Protein AF-A0A9D4KMF0-F1 (afdb_monomer_lite)

Sequence (63 aa):
MKSIWEAQERHIACIQDPPGISLYTRTGSTKKGGIDLPNFRCARGSTSLESFHLHLNRFIPSN

Radius of gyration: 15.85 Å; chains: 1; bounding box: 28×29×40 Å

pLDDT: mean 76.09, std 14.84, range [45.22, 97.19]

Foldseek 3Di:
DVVVCVVCVVCPVVVDDDPPDDQWDFPAWDDDPNDTGTDTDGNVDDPPVVVVVVCVVVNDPDD

Organism: Dreissena polymorpha (NCBI:txid45954)

Structure (mmCIF, N/CA/C/O backbone):
data_AF-A0A9D4KMF0-F1
#
_entry.id   AF-A0A9D4KMF0-F1
#
loop_
_atom_site.group_PDB
_atom_site.id
_atom_site.type_symbol
_atom_site.label_atom_id
_atom_site.label_alt_id
_atom_site.label_comp_id
_atom_site.label_asym_id
_atom_site.label_entity_id
_atom_site.label_seq_id
_atom_site.pdbx_PDB_ins_code
_atom_site.Cartn_x
_atom_site.Cartn_y
_atom_site.Cartn_z
_atom_site.occupancy
_atom_site.B_iso_or_equiv
_atom_site.auth_seq_id
_atom_site.auth_comp_id
_atom_site.auth_asym_id
_atom_site.auth_atom_id
_atom_site.pdbx_PDB_model_num
ATOM 1 N N . MET A 1 1 ? 9.159 13.626 -18.997 1.00 58.53 1 MET A N 1
ATOM 2 C CA . MET A 1 1 ? 7.953 12.839 -18.651 1.00 58.53 1 MET A CA 1
ATOM 3 C C . MET A 1 1 ? 7.953 11.461 -19.309 1.00 58.53 1 MET A C 1
ATOM 5 O O . MET A 1 1 ? 7.930 10.506 -18.550 1.00 58.53 1 MET A O 1
ATOM 9 N N . LYS A 1 2 ? 8.085 11.324 -20.644 1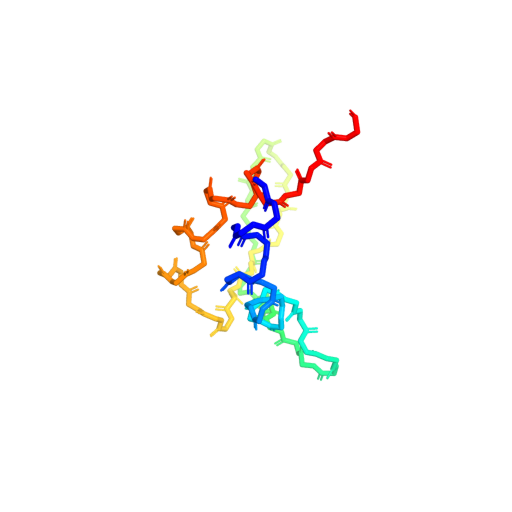.00 66.31 2 LYS A N 1
ATOM 10 C CA . LYS A 1 2 ? 8.190 10.007 -21.326 1.00 66.31 2 LYS A CA 1
ATOM 11 C C . LYS A 1 2 ? 9.220 9.049 -20.702 1.00 66.31 2 LYS A C 1
ATOM 13 O O . LYS A 1 2 ? 8.836 7.986 -20.246 1.00 66.31 2 LYS A O 1
ATOM 18 N N . SER A 1 3 ? 10.467 9.493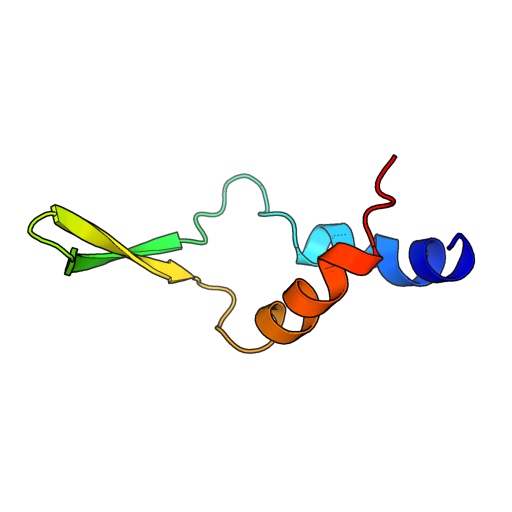 -20.537 1.00 73.31 3 SER A N 1
ATOM 19 C CA . SER A 1 3 ? 11.544 8.658 -19.976 1.00 73.31 3 SER A CA 1
ATOM 20 C C . SER A 1 3 ? 11.307 8.189 -18.535 1.00 73.31 3 SER A C 1
ATOM 22 O O . SER A 1 3 ? 11.769 7.124 -18.139 1.00 73.31 3 SER A O 1
ATOM 24 N N . ILE A 1 4 ? 10.590 8.985 -17.737 1.00 72.38 4 ILE A N 1
ATOM 25 C CA . ILE A 1 4 ? 10.233 8.625 -16.361 1.00 72.38 4 ILE A CA 1
ATOM 26 C C . ILE A 1 4 ? 9.110 7.589 -16.384 1.00 72.38 4 ILE A C 1
ATOM 28 O O . ILE A 1 4 ? 9.185 6.610 -15.653 1.00 72.38 4 ILE A O 1
ATOM 32 N N . TRP A 1 5 ? 8.101 7.780 -17.236 1.00 74.38 5 TRP A N 1
ATOM 33 C CA . TRP A 1 5 ? 7.013 6.821 -17.401 1.00 74.38 5 TRP A CA 1
ATOM 34 C C . TRP A 1 5 ? 7.527 5.456 -17.875 1.00 74.38 5 TRP A C 1
ATOM 36 O O . TRP A 1 5 ? 7.269 4.461 -17.208 1.00 74.38 5 TRP A O 1
ATOM 46 N N . GLU A 1 6 ? 8.354 5.419 -18.923 1.00 80.31 6 GLU A N 1
ATOM 47 C CA . GLU A 1 6 ? 8.943 4.181 -19.465 1.00 80.31 6 GLU A CA 1
ATOM 48 C C . GLU A 1 6 ? 9.753 3.406 -18.411 1.00 80.31 6 GLU A C 1
ATOM 50 O O . GLU A 1 6 ? 9.745 2.177 -18.360 1.00 80.31 6 GLU A O 1
ATOM 55 N N . ALA A 1 7 ? 10.439 4.115 -17.510 1.00 78.50 7 ALA A N 1
ATOM 56 C CA . ALA A 1 7 ? 11.203 3.482 -16.440 1.00 78.50 7 ALA A CA 1
ATOM 57 C C . ALA A 1 7 ? 10.326 2.933 -15.299 1.00 78.50 7 ALA A C 1
ATOM 59 O O . ALA A 1 7 ? 10.776 2.040 -14.570 1.00 78.50 7 ALA A O 1
ATOM 60 N N . GLN A 1 8 ? 9.121 3.480 -15.111 1.00 75.06 8 GLN A N 1
ATOM 61 C CA . GLN A 1 8 ? 8.315 3.313 -13.896 1.00 75.06 8 GLN A CA 1
ATOM 62 C C . GLN A 1 8 ? 6.994 2.576 -14.134 1.00 75.06 8 GLN A C 1
ATOM 64 O O . GLN A 1 8 ? 6.438 2.030 -13.184 1.00 75.06 8 GLN A O 1
ATOM 69 N N . GLU A 1 9 ? 6.525 2.461 -15.379 1.00 80.38 9 GLU A N 1
ATOM 70 C CA . GLU A 1 9 ? 5.282 1.759 -15.730 1.00 80.38 9 GLU A CA 1
ATOM 71 C C . GLU A 1 9 ? 5.262 0.296 -15.255 1.00 80.38 9 GLU A C 1
ATOM 73 O O . GLU A 1 9 ? 4.240 -0.200 -14.785 1.00 80.38 9 GLU A O 1
ATOM 78 N N . ARG A 1 10 ? 6.420 -0.377 -15.239 1.00 80.31 10 ARG A N 1
ATOM 79 C CA . ARG A 1 10 ? 6.579 -1.741 -14.699 1.00 80.31 10 ARG A CA 1
ATOM 80 C C . ARG A 1 10 ? 6.177 -1.876 -13.227 1.00 80.31 10 ARG A C 1
ATOM 82 O O . ARG A 1 10 ? 5.854 -2.973 -12.782 1.00 80.31 10 ARG A O 1
ATOM 89 N N . HIS A 1 11 ? 6.190 -0.781 -12.467 1.00 77.56 11 HIS A N 1
ATOM 90 C CA . HIS A 1 11 ? 5.804 -0.767 -11.058 1.00 77.56 11 HIS A CA 1
ATOM 91 C C . HIS A 1 11 ? 4.304 -0.539 -10.847 1.00 77.56 11 HIS A C 1
ATOM 93 O O . HIS A 1 11 ? 3.849 -0.637 -9.711 1.00 77.56 11 HIS A O 1
ATOM 99 N N . ILE A 1 12 ? 3.508 -0.322 -11.904 1.00 76.06 12 ILE A N 1
ATOM 100 C CA . ILE A 1 12 ? 2.045 -0.200 -11.795 1.00 76.06 12 ILE A CA 1
ATOM 101 C C . ILE A 1 12 ? 1.448 -1.419 -11.084 1.00 76.06 12 ILE A C 1
ATOM 103 O O . ILE A 1 12 ? 0.675 -1.272 -10.138 1.00 76.06 12 ILE A O 1
ATOM 107 N N . ALA A 1 13 ? 1.884 -2.624 -11.457 1.00 73.94 13 ALA A N 1
ATOM 108 C CA . ALA A 1 13 ? 1.456 -3.865 -10.814 1.00 73.94 13 ALA A CA 1
ATOM 109 C C . ALA A 1 13 ? 1.866 -3.957 -9.329 1.00 73.94 13 ALA A C 1
ATOM 111 O O . ALA A 1 13 ? 1.187 -4.600 -8.535 1.00 73.94 13 ALA A O 1
ATOM 112 N N . CYS A 1 14 ? 2.953 -3.290 -8.926 1.00 73.75 14 CYS A N 1
ATOM 113 C CA . CYS A 1 14 ? 3.392 -3.235 -7.530 1.00 73.75 14 CYS A CA 1
ATOM 114 C C . CYS A 1 14 ? 2.513 -2.318 -6.665 1.00 73.75 14 CYS A C 1
ATOM 116 O O . CYS A 1 14 ? 2.579 -2.410 -5.442 1.00 73.75 14 CYS A O 1
ATOM 118 N N . ILE A 1 15 ? 1.710 -1.443 -7.277 1.00 73.75 15 ILE A N 1
ATOM 119 C CA . ILE A 1 15 ? 0.811 -0.502 -6.592 1.00 73.75 15 ILE A CA 1
ATOM 120 C C . ILE A 1 15 ? -0.618 -1.037 -6.591 1.00 73.75 15 ILE A C 1
ATOM 122 O O . ILE A 1 15 ? -1.319 -0.901 -5.596 1.00 73.75 15 ILE A O 1
ATOM 126 N N . GLN A 1 16 ? -1.046 -1.641 -7.702 1.00 76.69 16 GLN A N 1
ATOM 127 C CA . GLN A 1 16 ? -2.397 -2.172 -7.852 1.00 76.69 16 GLN A CA 1
ATOM 128 C C . GLN A 1 16 ? -2.612 -3.399 -6.974 1.00 76.69 16 GLN A C 1
ATOM 130 O O . GLN A 1 16 ? -1.720 -4.241 -6.820 1.00 76.69 16 GLN A O 1
ATOM 135 N N . ASP A 1 17 ? -3.806 -3.502 -6.399 1.00 78.88 17 ASP A N 1
ATOM 136 C CA . ASP A 1 17 ? -4.206 -4.666 -5.623 1.00 78.88 17 ASP A CA 1
ATOM 137 C C . ASP A 1 17 ? -4.488 -5.852 -6.548 1.00 78.88 17 ASP A C 1
ATOM 139 O O . ASP A 1 17 ? -5.309 -5.733 -7.462 1.00 78.88 17 ASP A O 1
ATOM 143 N N . PRO A 1 18 ? -3.792 -6.992 -6.362 1.00 81.19 18 PRO A N 1
ATOM 144 C CA . PRO A 1 18 ? -4.052 -8.170 -7.164 1.00 81.19 18 PRO A CA 1
ATOM 145 C C . PRO A 1 18 ? -5.496 -8.639 -6.941 1.00 81.19 18 PRO A C 1
ATOM 147 O O . PRO A 1 18 ? -5.982 -8.654 -5.803 1.00 81.19 18 PRO A O 1
ATOM 150 N N . PRO A 1 19 ? -6.193 -9.041 -8.014 1.00 84.69 19 PRO A N 1
ATOM 151 C CA . PRO A 1 19 ? -7.578 -9.467 -7.914 1.00 84.69 19 PRO A CA 1
ATOM 152 C C . PRO A 1 19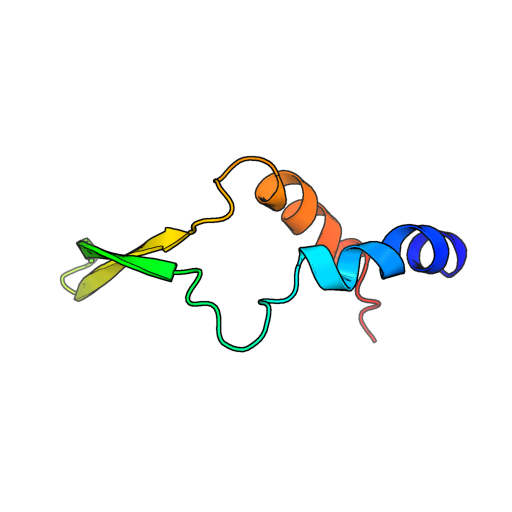 ? -7.698 -10.691 -6.999 1.00 84.69 19 PRO A C 1
ATOM 154 O O . PRO A 1 19 ? -6.889 -11.615 -7.061 1.00 84.69 19 PRO A O 1
ATOM 157 N N . GLY A 1 20 ? -8.724 -10.698 -6.146 1.00 87.06 20 GLY A N 1
ATOM 158 C CA . GLY A 1 20 ? -9.021 -11.825 -5.256 1.00 87.06 20 GLY A CA 1
ATOM 159 C C . GLY A 1 20 ? -8.152 -11.922 -3.998 1.00 87.06 20 GLY A C 1
ATOM 160 O O . GLY A 1 20 ? -8.335 -12.857 -3.223 1.00 87.06 20 GLY A O 1
ATOM 161 N N . ILE A 1 21 ? -7.246 -10.969 -3.750 1.00 84.19 21 ILE A N 1
ATOM 162 C CA . ILE A 1 21 ? -6.413 -10.949 -2.540 1.00 84.19 21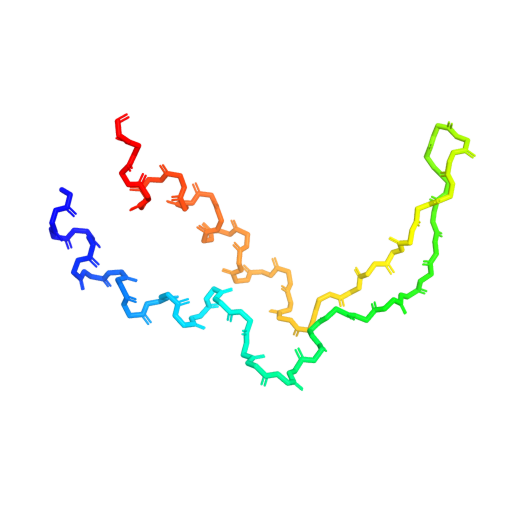 ILE A CA 1
ATOM 163 C C . ILE A 1 21 ? -6.866 -9.821 -1.609 1.00 84.19 21 ILE A C 1
ATOM 165 O O . ILE A 1 21 ? -6.759 -8.641 -1.936 1.00 84.19 21 ILE A O 1
ATOM 169 N N . SER A 1 22 ? -7.328 -10.178 -0.406 1.00 85.62 22 SER A N 1
ATOM 170 C CA . SER A 1 22 ? -7.643 -9.197 0.638 1.00 85.62 22 SER A CA 1
ATOM 171 C C . SER A 1 22 ? -6.366 -8.746 1.338 1.00 85.62 22 SER A C 1
ATOM 173 O O . SER A 1 22 ? -5.874 -9.404 2.253 1.00 85.62 22 SER A O 1
ATOM 175 N N . LEU A 1 23 ? -5.823 -7.608 0.912 1.00 83.88 23 LEU A N 1
ATOM 176 C CA . LEU A 1 23 ? -4.607 -7.041 1.501 1.00 83.88 23 LEU A CA 1
ATOM 177 C C . LEU A 1 23 ? -4.857 -6.266 2.795 1.00 83.88 23 LEU A C 1
ATOM 179 O O . LEU A 1 23 ? -3.911 -6.020 3.542 1.00 83.88 23 LEU A O 1
ATOM 183 N N . TYR A 1 24 ? -6.110 -5.905 3.066 1.00 87.31 24 TYR A N 1
ATOM 184 C CA . TYR A 1 24 ? -6.514 -5.153 4.245 1.00 87.31 24 TYR A CA 1
ATOM 185 C C . TYR A 1 24 ? -7.259 -6.060 5.216 1.00 87.31 24 TYR A C 1
ATOM 187 O O . TYR A 1 24 ? -8.353 -6.541 4.928 1.00 87.31 24 TYR A O 1
ATOM 195 N N . THR A 1 25 ? -6.681 -6.255 6.397 1.00 90.31 25 THR A N 1
ATOM 196 C CA . THR A 1 25 ? -7.309 -7.024 7.476 1.00 90.31 25 THR A CA 1
ATOM 197 C C . THR A 1 25 ? -7.741 -6.075 8.576 1.00 90.31 25 THR A C 1
ATOM 199 O O . THR A 1 25 ? -6.919 -5.316 9.095 1.00 90.31 25 THR A O 1
ATOM 202 N N . ARG A 1 26 ? -9.024 -6.109 8.954 1.00 92.38 26 ARG A N 1
ATOM 203 C CA . ARG A 1 26 ? -9.520 -5.321 10.088 1.00 92.38 26 ARG A CA 1
ATOM 204 C C . ARG A 1 26 ? -8.902 -5.852 11.379 1.00 92.38 26 ARG A C 1
ATOM 206 O O . ARG A 1 26 ? -9.033 -7.032 11.685 1.00 92.38 26 ARG A O 1
ATOM 213 N N . THR A 1 27 ? -8.253 -4.981 12.140 1.00 94.62 27 THR A N 1
ATOM 214 C CA . THR A 1 27 ? -7.605 -5.328 13.415 1.00 94.62 27 THR A CA 1
ATOM 215 C C . THR 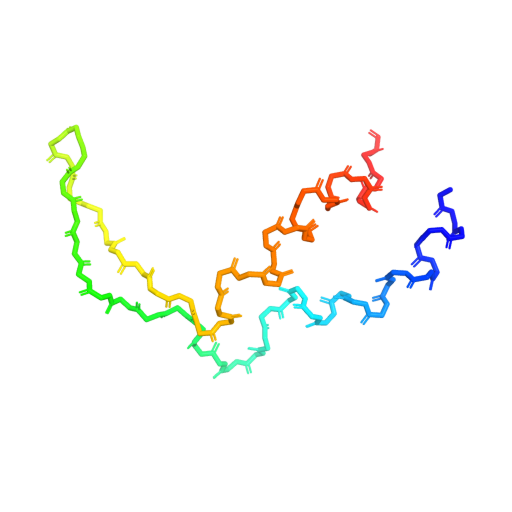A 1 27 ? -8.336 -4.770 14.631 1.00 94.62 27 THR A C 1
ATOM 217 O O . THR A 1 27 ? -8.076 -5.204 15.747 1.00 94.62 27 THR A O 1
ATOM 220 N N . GLY A 1 28 ? -9.259 -3.827 14.435 1.00 95.25 28 GLY A N 1
ATOM 221 C CA . GLY A 1 28 ? -10.053 -3.249 15.516 1.00 95.25 28 GLY A CA 1
ATOM 222 C C . GLY A 1 28 ? -10.795 -1.992 15.081 1.00 95.25 28 GLY A C 1
ATOM 223 O O . GLY A 1 28 ? -11.148 -1.845 13.905 1.00 95.25 28 GLY A O 1
ATOM 224 N N . SER A 1 29 ? -11.011 -1.081 16.025 1.00 96.44 29 SER A N 1
ATOM 225 C CA . SER A 1 29 ? -11.497 0.271 15.765 1.00 96.44 29 SER A CA 1
ATOM 226 C C . SER A 1 29 ? -10.906 1.289 16.743 1.00 96.44 29 SER A C 1
ATOM 228 O O . SER A 1 29 ? -10.335 0.943 17.779 1.00 96.44 29 SER A O 1
ATOM 230 N N . THR A 1 30 ? -10.978 2.565 16.385 1.00 96.56 30 THR A N 1
ATOM 231 C CA . THR A 1 30 ? -10.520 3.688 17.202 1.00 96.56 30 THR A CA 1
ATOM 232 C C . THR A 1 30 ? -11.518 4.830 17.107 1.00 96.56 30 THR A C 1
ATOM 234 O O . THR A 1 30 ? -11.949 5.200 16.016 1.00 96.56 30 THR A O 1
ATOM 237 N N . LYS A 1 31 ? -11.857 5.429 18.253 1.00 97.19 31 LYS A N 1
ATOM 238 C CA . LYS A 1 31 ? -12.693 6.630 18.306 1.00 97.19 31 LYS A CA 1
ATOM 239 C C . LYS A 1 31 ? -11.873 7.869 17.950 1.00 97.19 31 LYS A C 1
ATOM 241 O O . LYS A 1 31 ? -10.910 8.189 18.642 1.00 97.19 31 LYS A O 1
ATOM 246 N N . LYS A 1 32 ? -12.287 8.605 16.919 1.00 94.81 32 LYS A N 1
ATOM 247 C CA . LYS A 1 32 ? -11.767 9.940 16.583 1.00 94.81 32 LYS A CA 1
ATOM 248 C C . LYS A 1 32 ? -12.928 10.922 16.486 1.00 94.81 32 LYS A C 1
ATOM 250 O O . LYS A 1 32 ? -13.886 10.672 15.766 1.00 94.81 32 LYS A O 1
ATOM 255 N N . GLY A 1 33 ? -12.871 12.017 17.248 1.00 94.00 33 GLY A N 1
ATOM 256 C CA . GLY A 1 33 ? -13.948 13.020 17.267 1.00 94.00 33 GLY A CA 1
ATOM 257 C C . GLY A 1 33 ? -15.322 12.444 17.641 1.00 94.00 33 GLY A C 1
ATOM 258 O O . GLY A 1 33 ? -16.336 12.882 17.118 1.00 94.00 33 GLY A O 1
ATOM 259 N N . GLY A 1 34 ? -15.358 11.403 18.482 1.00 95.75 34 GLY A N 1
ATOM 260 C CA . GLY A 1 34 ? -16.587 10.689 18.851 1.00 95.75 34 GLY A CA 1
ATOM 261 C C . GLY A 1 34 ? -17.033 9.593 17.872 1.00 95.75 34 GLY A C 1
ATOM 262 O O . GLY A 1 34 ? -17.807 8.723 18.281 1.00 95.75 34 GLY A O 1
ATOM 263 N N . ILE A 1 35 ? -16.493 9.563 16.650 1.00 96.06 35 ILE A N 1
ATOM 264 C CA . ILE A 1 35 ? -16.815 8.592 15.594 1.00 96.06 35 ILE A CA 1
ATOM 265 C C . ILE A 1 35 ? -15.914 7.360 15.731 1.00 96.06 35 ILE A C 1
ATOM 267 O O . ILE A 1 35 ? -14.700 7.498 15.872 1.00 96.06 35 ILE A O 1
ATOM 271 N N . ASP A 1 36 ? -16.497 6.160 15.696 1.00 96.50 36 ASP A N 1
ATOM 272 C CA . ASP A 1 36 ? -15.748 4.898 15.680 1.00 96.50 36 ASP A CA 1
ATOM 273 C C . ASP A 1 36 ? -15.270 4.585 14.254 1.00 96.50 36 ASP A C 1
ATOM 275 O O . ASP A 1 36 ? -16.076 4.500 13.328 1.00 96.50 36 ASP A O 1
ATOM 279 N N . LEU A 1 37 ? -13.956 4.454 14.071 1.00 96.12 37 LEU A N 1
ATOM 280 C CA . LEU A 1 37 ? -13.332 4.177 12.778 1.00 96.12 37 LEU A CA 1
ATOM 281 C C . LEU A 1 37 ? -12.646 2.807 12.809 1.00 96.12 37 LEU A C 1
ATOM 283 O O . LEU A 1 37 ? -11.872 2.552 13.731 1.00 96.12 37 LEU A O 1
ATOM 287 N N . PRO A 1 38 ? -12.867 1.922 11.823 1.00 93.62 38 PRO A N 1
ATOM 288 C CA . PRO A 1 38 ? -12.181 0.637 11.755 1.00 93.62 38 PRO A CA 1
ATOM 289 C C . PRO A 1 38 ? -10.680 0.804 11.480 1.00 93.62 38 PRO A C 1
ATOM 291 O O . PRO A 1 38 ? -10.268 1.552 10.596 1.00 93.62 38 PRO A O 1
ATOM 294 N N . ASN A 1 39 ? -9.866 0.046 12.211 1.00 91.50 39 ASN A N 1
ATOM 295 C CA . ASN A 1 39 ? -8.431 -0.056 11.984 1.00 91.50 39 ASN A CA 1
ATOM 296 C C . ASN A 1 39 ? -8.144 -1.205 11.023 1.00 91.50 39 ASN A C 1
ATOM 298 O O . ASN A 1 39 ? -8.665 -2.309 11.205 1.00 91.50 39 ASN A O 1
ATOM 302 N N . PHE A 1 40 ? -7.273 -0.962 10.047 1.00 89.06 40 PHE A N 1
ATOM 303 C CA . PHE A 1 40 ? -6.838 -1.964 9.083 1.00 89.06 40 PHE A CA 1
ATOM 304 C C . PHE A 1 40 ? -5.321 -2.110 9.098 1.00 89.06 40 PHE A C 1
ATOM 306 O O . PHE A 1 40 ? -4.587 -1.127 9.182 1.00 89.06 40 PHE A O 1
ATOM 313 N N . ARG A 1 41 ? -4.852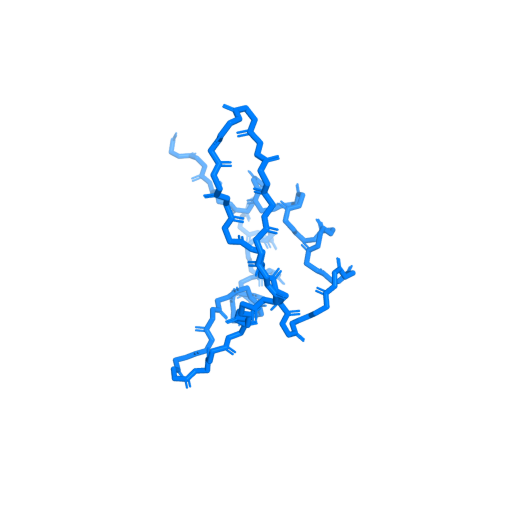 -3.351 8.971 1.00 85.06 41 ARG A N 1
ATOM 314 C CA . ARG A 1 41 ? -3.452 -3.677 8.707 1.00 85.06 41 ARG A CA 1
ATOM 315 C C . ARG A 1 41 ? -3.313 -4.100 7.252 1.00 85.06 41 ARG A C 1
ATOM 317 O O . ARG A 1 41 ? -4.030 -4.994 6.810 1.00 85.06 41 ARG A O 1
ATOM 324 N N . CYS A 1 42 ? -2.382 -3.473 6.537 1.00 84.25 42 CYS A N 1
ATOM 325 C CA . CYS A 1 42 ? -2.029 -3.861 5.176 1.00 84.25 42 CYS A CA 1
ATOM 326 C C . CYS A 1 42 ? -0.957 -4.961 5.195 1.00 84.25 42 CYS A C 1
ATOM 328 O O . CYS A 1 42 ? 0.064 -4.829 5.876 1.00 84.25 42 CYS A O 1
ATOM 330 N N . ALA A 1 43 ? -1.169 -6.034 4.433 1.00 82.00 43 ALA A N 1
ATOM 331 C CA . ALA A 1 43 ? -0.222 -7.141 4.302 1.00 82.00 43 ALA A CA 1
ATOM 332 C C . ALA A 1 43 ? 1.082 -6.754 3.572 1.00 82.00 43 ALA A C 1
ATOM 334 O O . ALA A 1 43 ? 2.081 -7.455 3.706 1.00 82.00 43 ALA A O 1
ATOM 335 N N . ARG A 1 44 ? 1.112 -5.623 2.847 1.00 76.06 44 ARG A N 1
ATOM 336 C CA . ARG A 1 44 ? 2.293 -5.151 2.093 1.00 76.06 44 ARG A CA 1
ATOM 337 C C . ARG A 1 44 ? 3.408 -4.542 2.957 1.00 76.06 44 ARG A C 1
ATOM 339 O O . ARG A 1 44 ? 4.449 -4.163 2.425 1.00 76.06 44 ARG A O 1
ATOM 346 N N . GLY A 1 45 ? 3.207 -4.446 4.273 1.00 68.12 45 GLY A N 1
ATOM 347 C CA . GLY A 1 45 ? 4.120 -3.738 5.172 1.00 68.12 45 GLY A CA 1
ATOM 348 C C . GLY A 1 45 ? 4.078 -2.217 4.971 1.00 68.12 45 GLY A C 1
ATOM 349 O O . GLY A 1 45 ? 3.534 -1.711 3.993 1.00 68.12 45 GLY A O 1
ATOM 350 N N . SER A 1 46 ? 4.620 -1.467 5.930 1.00 58.88 46 SER A N 1
ATOM 351 C CA . SER A 1 46 ? 4.581 0.003 5.927 1.00 58.88 46 SER A CA 1
ATOM 352 C C . SER A 1 46 ? 5.747 0.662 5.181 1.00 58.88 46 SER A C 1
ATOM 354 O O . SER A 1 46 ? 5.706 1.856 4.937 1.00 58.88 46 SER A O 1
ATOM 356 N N . THR A 1 47 ? 6.790 -0.066 4.784 1.00 53.09 47 THR A N 1
ATOM 357 C CA . THR A 1 47 ? 8.075 0.563 4.426 1.00 53.09 47 THR A CA 1
ATOM 358 C C . THR A 1 47 ? 8.343 0.730 2.930 1.00 53.09 47 THR A C 1
ATOM 360 O O . THR A 1 47 ? 9.054 1.655 2.549 1.00 53.09 47 THR A O 1
ATOM 363 N N . SER A 1 48 ? 7.781 -0.106 2.052 1.00 50.94 48 SER A N 1
ATOM 364 C CA . SER A 1 48 ? 8.063 -0.007 0.606 1.00 50.94 48 SER A CA 1
ATOM 365 C C . SER A 1 48 ? 7.168 0.995 -0.124 1.00 50.94 48 SER A C 1
ATOM 367 O O . SER A 1 48 ? 7.591 1.577 -1.122 1.00 50.94 48 SER A O 1
ATOM 369 N N . LEU A 1 49 ? 5.927 1.171 0.333 1.00 54.59 49 LEU A N 1
ATOM 370 C CA . LEU A 1 49 ? 4.935 1.981 -0.371 1.00 54.59 49 LEU A CA 1
ATOM 371 C C . LEU A 1 49 ? 4.930 3.439 0.083 1.00 54.59 49 LEU A C 1
ATOM 373 O O . LEU A 1 49 ? 4.605 4.285 -0.734 1.00 54.59 49 LEU A O 1
ATOM 377 N N . GLU A 1 50 ? 5.346 3.778 1.307 1.00 55.81 50 GLU A N 1
ATOM 378 C CA . GLU A 1 50 ? 5.362 5.183 1.753 1.00 55.81 50 GLU A CA 1
ATOM 379 C C . GLU A 1 50 ? 6.287 6.057 0.899 1.00 55.81 50 GLU A C 1
ATOM 381 O O . GLU A 1 50 ? 5.856 7.085 0.373 1.00 55.81 50 GLU A O 1
ATOM 386 N N . SER A 1 51 ? 7.521 5.605 0.653 1.00 56.53 51 SER A N 1
ATOM 387 C CA . SER A 1 51 ? 8.431 6.306 -0.260 1.00 56.53 51 SER A CA 1
ATOM 388 C C . SER A 1 51 ? 7.889 6.353 -1.685 1.00 56.53 51 SER A C 1
ATOM 390 O O . SER A 1 51 ? 8.076 7.353 -2.368 1.00 56.53 51 SER A O 1
ATOM 392 N N . PHE A 1 52 ? 7.193 5.316 -2.154 1.00 59.28 52 PHE A N 1
ATOM 393 C CA . PHE A 1 52 ? 6.640 5.298 -3.508 1.00 59.28 52 PHE A CA 1
ATOM 394 C C . PHE A 1 52 ? 5.403 6.210 -3.652 1.00 59.28 52 PHE A C 1
ATOM 396 O O . PHE A 1 52 ? 5.291 6.952 -4.628 1.00 59.28 52 PHE A O 1
ATOM 403 N N . HIS A 1 53 ? 4.522 6.246 -2.647 1.00 63.53 53 HIS A N 1
ATOM 404 C CA . HIS A 1 53 ? 3.353 7.125 -2.588 1.00 63.53 53 HIS A CA 1
ATOM 405 C C . HIS A 1 53 ? 3.740 8.607 -2.650 1.00 63.53 53 HIS A C 1
ATOM 407 O O . HIS A 1 53 ? 3.063 9.377 -3.327 1.00 63.53 53 HIS A O 1
ATOM 413 N N . LEU A 1 54 ? 4.864 9.004 -2.038 1.00 61.19 54 LEU A N 1
ATOM 414 C CA . LEU A 1 54 ? 5.390 10.373 -2.138 1.00 61.19 54 LEU A CA 1
ATOM 415 C C . LEU A 1 54 ? 5.741 10.788 -3.580 1.00 61.19 54 LEU A C 1
ATOM 417 O O . LEU A 1 54 ? 5.718 11.976 -3.904 1.00 61.19 54 LEU A O 1
ATOM 421 N N . HIS A 1 55 ? 6.046 9.825 -4.455 1.00 63.00 55 HIS A N 1
ATOM 422 C CA . HIS A 1 55 ? 6.425 10.071 -5.848 1.00 63.00 55 HIS A CA 1
ATOM 423 C C . HIS A 1 55 ? 5.266 9.869 -6.841 1.00 63.00 55 HIS A C 1
ATOM 425 O O . HIS A 1 55 ? 5.369 10.338 -7.973 1.00 63.00 55 HIS A O 1
ATOM 431 N N . LEU A 1 56 ? 4.140 9.269 -6.426 1.00 66.12 56 LEU A N 1
ATOM 432 C CA . LEU A 1 56 ? 2.952 9.051 -7.272 1.00 66.12 56 LEU A CA 1
ATOM 433 C C . LEU A 1 56 ? 2.397 10.335 -7.896 1.00 66.12 56 LEU A C 1
ATOM 435 O O . LEU A 1 56 ? 2.074 10.342 -9.083 1.00 66.12 56 LEU A O 1
ATOM 439 N N . ASN A 1 57 ? 2.380 11.440 -7.144 1.00 58.50 57 ASN A N 1
ATOM 440 C CA . ASN A 1 57 ? 1.945 12.751 -7.648 1.00 58.50 57 ASN A CA 1
ATOM 441 C C . ASN A 1 57 ? 2.821 13.292 -8.792 1.00 58.50 57 ASN A C 1
ATOM 443 O O . ASN A 1 57 ? 2.417 14.216 -9.487 1.00 58.50 57 ASN A O 1
ATOM 447 N N . ARG A 1 58 ? 4.025 12.739 -8.990 1.00 59.06 58 ARG A N 1
ATOM 448 C CA . ARG A 1 58 ? 4.922 13.086 -10.103 1.00 59.06 58 ARG A CA 1
ATOM 449 C C . ARG A 1 58 ? 4.807 12.116 -11.285 1.00 59.06 58 ARG A C 1
ATOM 451 O O . ARG A 1 58 ? 5.386 12.397 -12.332 1.00 59.06 58 ARG A O 1
ATOM 458 N N . PHE A 1 59 ? 4.101 10.991 -11.127 1.00 59.69 59 PHE A N 1
ATOM 459 C CA . PHE A 1 59 ? 3.927 9.972 -12.169 1.00 59.69 59 PHE A CA 1
ATOM 460 C C . PHE A 1 59 ? 2.637 10.124 -12.960 1.00 59.69 59 PHE A C 1
ATOM 462 O O . PHE A 1 59 ? 2.631 9.808 -14.147 1.00 59.69 59 PHE A O 1
ATOM 469 N N . ILE A 1 60 ? 1.564 10.598 -12.328 1.00 56.72 60 ILE A N 1
ATOM 470 C CA . ILE A 1 60 ? 0.305 10.848 -13.025 1.00 56.72 60 ILE A CA 1
ATOM 471 C C . ILE A 1 60 ? 0.401 12.251 -13.633 1.00 56.72 60 ILE A C 1
ATOM 473 O O . ILE A 1 60 ? 0.446 13.220 -12.872 1.00 56.72 60 ILE A O 1
ATOM 477 N N . PRO A 1 61 ? 0.480 12.397 -14.970 1.00 53.88 61 PRO A N 1
ATOM 478 C CA . PRO A 1 61 ? 0.395 13.710 -15.584 1.00 53.88 61 PRO A CA 1
ATOM 479 C C . PRO A 1 61 ? -0.974 14.287 -15.224 1.00 53.88 61 PRO A C 1
ATOM 481 O O . PRO A 1 61 ? -2.006 13.743 -15.617 1.00 53.88 61 PRO A O 1
ATOM 484 N N . SER A 1 62 ? -0.988 15.350 -14.421 1.00 48.19 62 SER A N 1
ATOM 485 C CA . SER A 1 62 ? -2.190 16.167 -14.311 1.00 48.19 62 SER A CA 1
ATOM 486 C C . SER A 1 62 ? -2.447 16.737 -15.700 1.00 48.19 62 SER A C 1
ATOM 488 O O . SER A 1 62 ? -1.523 17.272 -16.316 1.00 48.19 62 SER A O 1
ATOM 490 N N . ASN A 1 63 ? -3.668 16.546 -16.193 1.00 45.22 63 ASN A N 1
ATOM 491 C CA . ASN A 1 63 ? -4.157 17.245 -17.379 1.00 45.22 63 ASN A CA 1
ATOM 492 C C . ASN A 1 63 ? -4.050 18.762 -17.181 1.00 45.22 63 ASN A C 1
ATOM 494 O O . ASN A 1 63 ? -4.248 19.203 -16.021 1.00 45.22 63 ASN A O 1
#

Secondary structure (DSSP, 8-state):
-HHHHHHHGGGHHHHSPPTT---EEEEEEEEETTEEEEEEEETT-SHHHHHHHHHHTTTS---